Protein AF-G3ITW3-F1 (afdb_monomer_lite)

Sequence (103 aa):
MNTSLDSFPIYGSTVCSLLGAKFTPEQLWVMMDIETLSDTKAVILGELWQRVQTGPVKLTTRELCSALELASQIISLDIHLEDAPLIEILIDDGLTAKCQLSK

Secondary structure (DSSP, 8-state):
----S-SSS--HHHHHHHHHHHS-TT-EEEEEEEEEE-SS--HHHHHHHHHHHTS-EEEEHHHHHHHHTT-SEEEEEEEEETTEEEEEEEEETTEEEEEE---

Organism: Methylobacter tundripaludum (strain ATCC BAA-1195 / DSM 17260 / SV96) (NCBI:txid697282)

Structure (mmCIF, N/CA/C/O backbone):
data_AF-G3ITW3-F1
#
_entry.id   AF-G3ITW3-F1
#
loop_
_atom_site.group_PDB
_atom_site.id
_atom_site.type_symbol
_atom_site.label_atom_id
_atom_site.label_alt_id
_atom_site.label_comp_id
_atom_site.label_asym_id
_atom_site.label_entity_id
_atom_site.label_seq_id
_atom_site.pdbx_PDB_ins_code
_atom_site.Cartn_x
_atom_site.Cartn_y
_atom_site.Cartn_z
_atom_site.occupancy
_atom_site.B_iso_or_equiv
_atom_site.auth_seq_id
_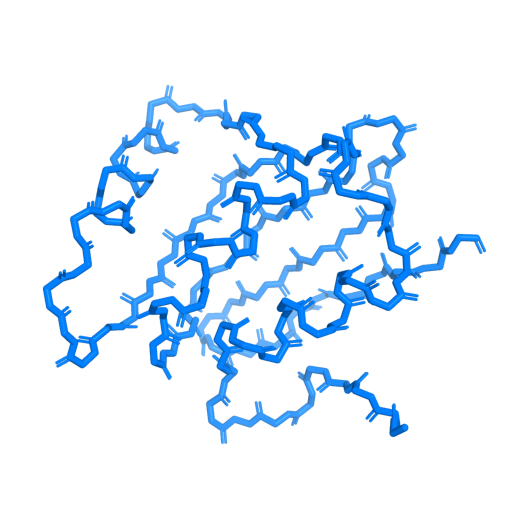atom_site.auth_comp_id
_atom_site.auth_asym_id
_atom_site.auth_atom_id
_atom_site.pdbx_PDB_model_num
ATOM 1 N N . MET A 1 1 ? -15.830 0.219 -13.776 1.00 38.56 1 MET A N 1
ATOM 2 C CA . MET A 1 1 ? -14.753 -0.666 -14.268 1.00 38.56 1 MET A CA 1
ATOM 3 C C . MET A 1 1 ? -14.459 -1.646 -13.150 1.00 38.56 1 MET A C 1
ATOM 5 O O . MET A 1 1 ? -14.374 -1.196 -12.015 1.00 38.56 1 MET A O 1
ATOM 9 N N . ASN A 1 2 ? -14.394 -2.950 -13.430 1.00 43.47 2 ASN A N 1
ATOM 10 C CA . ASN A 1 2 ? -13.910 -3.919 -12.446 1.00 43.47 2 ASN A CA 1
ATOM 11 C C . ASN A 1 2 ? -12.400 -3.729 -12.346 1.00 43.47 2 ASN A C 1
ATOM 13 O O . ASN A 1 2 ? -11.657 -4.244 -13.173 1.00 43.47 2 ASN A O 1
ATOM 17 N N . THR A 1 3 ? -11.965 -2.909 -11.399 1.00 59.16 3 THR A N 1
ATOM 18 C CA . THR A 1 3 ? -10.559 -2.827 -11.026 1.00 59.16 3 THR A CA 1
ATOM 19 C C . THR A 1 3 ? -10.233 -4.150 -10.335 1.00 59.16 3 THR A C 1
ATOM 21 O O . THR A 1 3 ? -10.875 -4.484 -9.342 1.00 59.16 3 THR A O 1
ATOM 24 N N . SER A 1 4 ? -9.321 -4.943 -10.887 1.00 71.25 4 SER A N 1
ATOM 25 C CA . SER A 1 4 ? -8.792 -6.156 -10.255 1.00 71.25 4 SER A CA 1
ATOM 26 C C . SER A 1 4 ? -7.268 -6.104 -10.287 1.00 71.25 4 SER A C 1
ATOM 28 O O . SER A 1 4 ? -6.689 -5.430 -11.139 1.00 71.25 4 SER A O 1
ATOM 30 N N . LEU A 1 5 ? -6.611 -6.776 -9.340 1.00 82.25 5 LEU A N 1
ATOM 31 C CA . LEU A 1 5 ? -5.147 -6.856 -9.273 1.00 82.25 5 LEU A CA 1
ATOM 32 C C . LEU A 1 5 ? -4.604 -8.042 -10.092 1.00 82.25 5 LEU A C 1
ATOM 34 O O . LEU A 1 5 ? -3.660 -8.710 -9.679 1.00 82.25 5 LEU A O 1
ATOM 38 N N . ASP A 1 6 ? -5.214 -8.323 -11.245 1.00 80.31 6 ASP A N 1
ATOM 39 C CA . ASP A 1 6 ? -4.853 -9.479 -12.082 1.00 80.31 6 ASP A CA 1
ATOM 40 C C . ASP A 1 6 ? -3.849 -9.113 -13.192 1.00 80.31 6 ASP A C 1
ATOM 42 O O . ASP A 1 6 ? -3.425 -9.968 -13.968 1.00 80.31 6 ASP A O 1
ATOM 46 N N . SER A 1 7 ? -3.483 -7.832 -13.303 1.00 80.81 7 SER A N 1
ATOM 47 C CA . SER A 1 7 ? -2.567 -7.316 -14.321 1.00 80.81 7 SER A CA 1
ATOM 48 C C . SER A 1 7 ? -1.144 -7.165 -13.792 1.00 80.81 7 SER A C 1
ATOM 50 O O . SER A 1 7 ? -0.947 -6.613 -12.711 1.00 80.81 7 SER A O 1
ATOM 52 N N . PHE A 1 8 ? -0.160 -7.561 -14.603 1.00 84.81 8 PHE A N 1
ATOM 53 C CA . PHE A 1 8 ? 1.259 -7.302 -14.359 1.00 84.81 8 PHE A CA 1
ATOM 54 C C . PHE A 1 8 ? 1.796 -6.230 -15.332 1.00 84.81 8 PHE A C 1
ATOM 56 O O . PHE A 1 8 ? 1.539 -6.340 -16.536 1.00 84.81 8 PHE A O 1
ATOM 63 N N . PRO A 1 9 ? 2.572 -5.238 -14.859 1.00 90.38 9 PRO A N 1
ATOM 64 C CA . PRO A 1 9 ? 2.887 -4.980 -13.452 1.00 90.38 9 PRO A CA 1
ATOM 65 C C . PRO A 1 9 ? 1.675 -4.428 -12.684 1.00 90.38 9 PRO A C 1
ATOM 67 O O . PRO A 1 9 ? 0.771 -3.827 -13.270 1.00 90.38 9 PRO A O 1
ATOM 70 N N . ILE A 1 10 ? 1.662 -4.614 -11.361 1.00 94.94 10 ILE A N 1
ATOM 71 C CA . ILE A 1 10 ? 0.664 -3.983 -10.493 1.00 94.94 10 ILE A CA 1
ATOM 72 C C . ILE A 1 10 ? 1.100 -2.543 -10.221 1.00 94.94 10 ILE A C 1
ATOM 74 O O . ILE A 1 10 ? 2.093 -2.296 -9.541 1.00 94.94 10 ILE A O 1
ATOM 78 N N . TYR A 1 11 ? 0.344 -1.582 -10.746 1.00 95.56 11 TYR A N 1
ATOM 79 C CA . TYR A 1 11 ? 0.591 -0.158 -10.524 1.00 95.56 11 TYR A CA 1
ATOM 80 C C . TYR A 1 11 ? -0.004 0.305 -9.198 1.00 95.56 11 TYR A C 1
ATOM 82 O O . TYR A 1 11 ? -1.121 -0.089 -8.843 1.00 95.56 11 TYR A O 1
ATOM 90 N N . GLY A 1 12 ? 0.664 1.237 -8.518 1.00 96.19 12 GLY A N 1
ATOM 91 C CA . GLY A 1 12 ? 0.117 1.804 -7.290 1.00 96.19 12 GLY A CA 1
ATOM 92 C C . GLY A 1 12 ? -1.222 2.514 -7.500 1.00 96.19 12 GLY A C 1
ATOM 93 O O . GLY A 1 12 ? -2.152 2.315 -6.724 1.00 96.19 12 GLY A O 1
ATOM 94 N N . SER A 1 13 ? -1.406 3.190 -8.638 1.00 95.62 13 SER A N 1
ATOM 95 C CA . SER A 1 13 ? -2.693 3.782 -9.038 1.00 95.62 13 SER A CA 1
ATOM 96 C C . SER A 1 13 ? -3.847 2.769 -9.141 1.00 95.62 13 SER A C 1
ATOM 98 O O . SER A 1 13 ? -5.006 3.117 -8.888 1.00 95.62 13 SER A O 1
ATOM 100 N N . THR A 1 14 ? -3.552 1.506 -9.468 1.00 95.00 14 THR A N 1
ATOM 101 C CA . THR A 1 14 ? -4.553 0.427 -9.525 1.00 95.00 14 THR A CA 1
ATOM 102 C C . THR A 1 14 ? -5.015 0.058 -8.118 1.00 95.00 14 THR A C 1
ATOM 104 O O . THR A 1 14 ? -6.221 -0.037 -7.875 1.00 95.00 14 THR A O 1
ATOM 107 N N . VAL A 1 15 ? -4.078 -0.063 -7.170 1.00 95.44 15 VAL A N 1
ATOM 108 C CA . VAL A 1 15 ? -4.391 -0.267 -5.746 1.00 95.44 15 VAL A CA 1
ATOM 109 C C . VAL A 1 15 ? -5.174 0.925 -5.192 1.00 95.44 15 VAL A C 1
ATOM 111 O O . VAL A 1 15 ? -6.216 0.729 -4.570 1.00 95.44 15 VAL A O 1
ATOM 114 N N . CYS A 1 16 ? -4.766 2.161 -5.491 1.00 96.44 16 CYS A N 1
ATOM 115 C CA . CYS A 1 16 ? -5.479 3.360 -5.040 1.00 96.44 16 CYS A CA 1
ATOM 116 C C . CYS A 1 16 ? -6.922 3.408 -5.553 1.00 96.44 16 CYS A C 1
ATOM 118 O O . CYS A 1 16 ? -7.843 3.725 -4.802 1.00 96.44 16 CYS A O 1
ATOM 120 N N . SER A 1 17 ? -7.135 3.034 -6.816 1.00 94.88 17 SER A N 1
ATOM 121 C CA . SER A 1 17 ? -8.470 2.966 -7.421 1.00 94.88 17 SER A CA 1
ATOM 122 C C . SER A 1 17 ? -9.354 1.911 -6.748 1.00 94.88 17 SER A C 1
ATOM 124 O O . SER A 1 17 ? -10.541 2.145 -6.524 1.00 94.88 17 SER A O 1
ATOM 126 N N . LEU A 1 18 ? -8.784 0.754 -6.398 1.00 93.69 18 LEU A N 1
ATOM 127 C CA . LEU A 1 18 ? -9.472 -0.307 -5.658 1.00 93.69 18 LEU A CA 1
ATOM 128 C C . LEU A 1 18 ? -9.882 0.135 -4.257 1.00 93.69 18 LEU A C 1
ATOM 130 O O . LEU A 1 18 ? -11.033 -0.058 -3.856 1.00 93.69 18 LEU A O 1
ATOM 134 N N . LEU A 1 19 ? -8.944 0.735 -3.526 1.00 95.00 19 LEU A N 1
ATOM 135 C CA . LEU A 1 19 ? -9.179 1.194 -2.166 1.00 95.00 19 LEU A CA 1
ATOM 136 C C . LEU A 1 19 ? -10.184 2.349 -2.146 1.00 95.00 19 LEU A C 1
ATOM 138 O O . LEU A 1 19 ? -11.174 2.290 -1.422 1.00 95.00 19 LEU A O 1
ATOM 142 N N . GLY A 1 20 ? -10.001 3.351 -3.007 1.00 93.81 20 GLY A N 1
ATOM 143 C CA . GLY A 1 20 ? -10.888 4.512 -3.101 1.00 93.81 20 GLY A CA 1
ATOM 144 C C . GLY A 1 20 ? -12.321 4.173 -3.521 1.00 93.81 20 GLY A C 1
ATOM 145 O O . GLY A 1 20 ? -13.253 4.876 -3.140 1.00 93.81 20 GLY A O 1
ATOM 146 N N . ALA A 1 21 ? -12.531 3.074 -4.254 1.00 92.81 21 ALA A N 1
ATOM 147 C CA . ALA A 1 21 ? -13.871 2.616 -4.624 1.00 92.81 21 ALA A CA 1
ATOM 148 C C . ALA A 1 21 ? -14.646 1.967 -3.462 1.00 92.81 21 ALA A C 1
ATOM 150 O O . ALA A 1 21 ? -15.869 1.846 -3.534 1.00 92.81 21 ALA A O 1
ATOM 151 N N . LYS A 1 22 ? -13.951 1.503 -2.417 1.00 93.31 22 LYS A N 1
ATOM 152 C CA . LYS A 1 22 ? -14.533 0.666 -1.357 1.00 93.31 22 LYS A CA 1
ATOM 153 C C . LYS A 1 22 ? -14.407 1.271 0.034 1.00 93.31 22 LYS A C 1
ATOM 155 O O . LYS A 1 22 ? -15.271 1.008 0.868 1.00 93.31 22 LYS A O 1
ATOM 160 N N . PHE A 1 23 ? -13.378 2.063 0.311 1.00 95.44 23 PHE A N 1
ATOM 161 C CA . PHE A 1 23 ? -13.013 2.523 1.651 1.00 95.44 23 PHE A CA 1
ATOM 162 C C . PHE A 1 23 ? -13.092 4.044 1.775 1.00 95.44 23 PHE A C 1
ATOM 164 O O . PHE A 1 23 ? -12.894 4.766 0.799 1.00 95.44 23 PHE A O 1
ATOM 171 N N . THR A 1 24 ? -13.427 4.539 2.971 1.00 96.62 24 THR A N 1
ATOM 172 C CA . THR A 1 24 ? -13.424 5.987 3.215 1.00 96.62 24 THR A CA 1
ATOM 173 C C . THR A 1 24 ? -11.988 6.468 3.427 1.00 96.62 24 THR A C 1
ATOM 175 O O . THR A 1 24 ? -11.161 5.701 3.927 1.00 96.62 24 THR A O 1
ATOM 178 N N . PRO A 1 25 ? -11.666 7.728 3.086 1.00 97.75 25 PRO A N 1
ATOM 179 C CA . PRO A 1 25 ? -10.301 8.243 3.189 1.00 97.75 25 PRO A CA 1
ATOM 180 C C . PRO A 1 25 ? -9.685 8.134 4.592 1.00 97.75 25 PRO A C 1
ATOM 182 O O . PRO A 1 25 ? -8.468 8.048 4.706 1.00 97.75 25 PRO A O 1
ATOM 185 N N . GLU A 1 26 ? -10.513 8.132 5.637 1.00 98.19 26 GLU A N 1
ATOM 186 C CA . GLU A 1 26 ? -10.123 8.111 7.050 1.00 98.19 26 GLU A CA 1
ATOM 187 C C . GLU A 1 26 ? -9.933 6.697 7.624 1.00 98.19 26 GLU A C 1
ATOM 189 O O . GLU A 1 26 ? -9.455 6.567 8.747 1.00 98.19 26 GLU A O 1
ATOM 194 N N . GLN A 1 27 ? -10.289 5.635 6.889 1.00 97.38 27 GLN A N 1
ATOM 195 C CA . GLN A 1 27 ? -10.087 4.266 7.371 1.00 97.38 27 GLN A CA 1
ATOM 196 C C . GLN A 1 27 ? -8.598 3.938 7.500 1.00 97.38 27 GLN A C 1
ATOM 198 O O . GLN A 1 27 ? -7.828 4.237 6.582 1.00 97.38 27 GLN A O 1
ATOM 203 N N . LEU A 1 28 ? -8.224 3.308 8.617 1.00 98.31 28 LEU A N 1
ATOM 204 C CA . LEU A 1 28 ? -6.845 2.976 8.966 1.00 98.31 28 LEU A CA 1
ATOM 205 C C . LEU A 1 28 ? -6.449 1.584 8.467 1.00 98.31 28 LEU A C 1
ATOM 207 O O . LEU A 1 28 ? -7.145 0.593 8.690 1.00 98.31 28 LEU A O 1
ATOM 211 N N . TRP A 1 29 ? -5.293 1.536 7.819 1.00 98.31 29 TRP A N 1
ATOM 212 C CA . TRP A 1 29 ? -4.622 0.338 7.342 1.00 98.31 29 TRP A CA 1
ATOM 213 C C . TRP A 1 29 ? -3.344 0.129 8.135 1.00 98.31 29 TRP A C 1
ATOM 215 O O . TRP A 1 29 ? -2.604 1.078 8.397 1.00 98.31 29 TRP A O 1
ATOM 225 N N . VAL A 1 30 ? -3.081 -1.120 8.487 1.00 98.50 30 VAL A N 1
ATOM 226 C CA . VAL A 1 30 ? -1.811 -1.570 9.039 1.00 98.50 30 VAL A CA 1
ATOM 227 C C . VAL A 1 30 ? -0.989 -2.128 7.887 1.00 98.50 30 VAL A C 1
ATOM 229 O O . VAL A 1 30 ? -1.431 -3.047 7.206 1.00 98.50 30 VAL A O 1
ATOM 232 N N . MET A 1 31 ? 0.192 -1.560 7.673 1.00 98.44 31 MET A N 1
ATOM 233 C CA . MET A 1 31 ? 1.168 -1.985 6.677 1.00 98.44 31 MET A CA 1
ATOM 234 C C . MET A 1 31 ? 2.295 -2.751 7.352 1.00 98.44 31 MET A C 1
ATOM 236 O O . MET A 1 31 ? 2.945 -2.229 8.262 1.00 98.44 31 MET A O 1
ATOM 240 N N . MET A 1 32 ? 2.503 -3.977 6.891 1.00 98.12 32 MET A N 1
ATOM 241 C CA . MET A 1 32 ? 3.511 -4.908 7.390 1.00 98.12 32 MET A CA 1
ATOM 242 C C . MET A 1 32 ? 4.717 -4.995 6.461 1.00 98.12 32 MET A C 1
ATOM 244 O O . MET A 1 32 ? 5.819 -5.241 6.941 1.00 98.12 32 MET A O 1
ATOM 248 N N . ASP A 1 33 ? 4.509 -4.769 5.163 1.00 97.69 33 ASP A N 1
ATOM 249 C CA . ASP A 1 33 ? 5.569 -4.743 4.161 1.00 97.69 33 ASP A CA 1
ATOM 250 C C . ASP A 1 33 ? 5.196 -3.852 2.969 1.00 97.69 33 ASP A C 1
ATOM 252 O O . ASP A 1 33 ? 4.016 -3.665 2.651 1.00 97.69 33 ASP A O 1
ATOM 256 N N . ILE A 1 34 ? 6.214 -3.290 2.322 1.00 97.94 34 ILE A N 1
ATOM 257 C CA . ILE A 1 34 ? 6.086 -2.560 1.063 1.00 97.94 34 ILE A CA 1
ATOM 258 C C . ILE A 1 34 ? 7.420 -2.588 0.332 1.00 97.94 34 ILE A C 1
ATOM 260 O O . ILE A 1 34 ? 8.431 -2.239 0.918 1.00 97.94 34 ILE A O 1
ATOM 264 N N . GLU A 1 35 ? 7.417 -2.870 -0.962 1.00 97.50 35 GLU A N 1
ATOM 265 C CA . GLU A 1 35 ? 8.545 -2.663 -1.865 1.00 97.50 35 GLU A CA 1
ATOM 266 C C . GLU A 1 35 ? 8.004 -2.173 -3.207 1.00 97.50 35 GLU A C 1
ATOM 268 O O . GLU A 1 35 ? 7.006 -2.678 -3.724 1.00 97.50 35 GLU A O 1
ATOM 273 N N . THR A 1 36 ? 8.623 -1.139 -3.775 1.00 97.50 36 THR A N 1
ATOM 274 C CA . THR A 1 36 ? 8.106 -0.474 -4.978 1.00 97.50 36 THR A CA 1
ATOM 275 C C . THR A 1 36 ? 9.230 -0.028 -5.898 1.00 97.50 36 THR A C 1
ATOM 277 O O . THR A 1 36 ? 10.339 0.271 -5.455 1.00 97.50 36 THR A O 1
ATOM 280 N N . LEU A 1 37 ? 8.910 0.077 -7.186 1.00 96.69 37 LEU A N 1
ATOM 281 C CA . LEU A 1 37 ? 9.671 0.876 -8.137 1.00 96.69 37 LEU A CA 1
ATOM 282 C C . LEU A 1 37 ? 8.962 2.213 -8.355 1.00 96.69 37 LEU A C 1
ATOM 284 O O . LEU A 1 37 ? 7.735 2.318 -8.271 1.00 96.69 37 LEU A O 1
ATOM 288 N N . SER A 1 38 ? 9.753 3.238 -8.649 1.00 95.38 38 SER A N 1
ATOM 289 C CA . SER A 1 38 ? 9.260 4.562 -9.005 1.00 95.38 38 SER A CA 1
ATOM 290 C C . SER A 1 38 ? 10.096 5.129 -10.142 1.00 95.38 38 SER A C 1
ATOM 292 O O . SER A 1 38 ? 11.326 5.128 -10.085 1.00 95.38 38 SER A O 1
ATOM 294 N N . ASP A 1 39 ? 9.418 5.683 -11.143 1.00 91.88 39 ASP A N 1
ATOM 295 C CA . ASP A 1 39 ? 10.057 6.357 -12.281 1.00 91.88 39 ASP A CA 1
ATOM 296 C C . ASP A 1 39 ? 10.522 7.777 -11.917 1.00 91.88 39 ASP A C 1
ATOM 298 O O . ASP A 1 39 ? 11.231 8.440 -12.676 1.00 91.88 39 ASP A O 1
ATOM 302 N N . THR A 1 40 ? 10.117 8.268 -10.742 1.00 89.25 40 THR A N 1
ATOM 303 C CA . THR A 1 40 ? 10.467 9.594 -10.227 1.00 89.25 40 THR A CA 1
ATOM 304 C C . THR A 1 40 ? 11.051 9.513 -8.819 1.00 89.25 40 THR A C 1
ATOM 306 O O . THR A 1 40 ? 11.011 8.479 -8.149 1.00 89.25 40 THR A O 1
ATOM 309 N N . LYS A 1 41 ? 11.616 10.621 -8.332 1.00 90.00 41 LYS A N 1
ATOM 310 C CA . LYS A 1 41 ? 12.121 10.694 -6.959 1.00 90.00 41 LYS A CA 1
ATOM 311 C C . LYS A 1 41 ? 10.951 10.700 -5.963 1.00 90.00 41 LYS A C 1
ATOM 313 O O . LYS A 1 41 ? 10.429 11.760 -5.630 1.00 90.00 41 LYS A O 1
ATOM 318 N N . ALA A 1 42 ? 10.593 9.527 -5.449 1.00 91.62 42 ALA A N 1
ATOM 319 C CA . ALA A 1 42 ? 9.515 9.337 -4.482 1.00 91.62 42 ALA A CA 1
ATOM 320 C C . ALA A 1 42 ? 10.067 9.149 -3.058 1.00 91.62 42 ALA A C 1
ATOM 322 O O . ALA A 1 42 ? 10.175 8.034 -2.552 1.00 91.62 42 ALA A O 1
ATOM 323 N N . VAL A 1 43 ? 10.432 10.258 -2.403 1.00 93.56 43 VAL A N 1
ATOM 324 C CA . VAL A 1 43 ? 10.998 10.237 -1.035 1.00 93.56 43 VAL A CA 1
ATOM 325 C C . VAL A 1 43 ? 10.056 9.539 -0.050 1.00 93.56 43 VAL A C 1
ATOM 327 O O . VAL A 1 43 ? 10.508 8.723 0.744 1.00 93.56 43 VAL A O 1
ATOM 330 N N . ILE A 1 44 ? 8.750 9.786 -0.176 1.00 94.69 44 ILE A N 1
ATOM 331 C CA . ILE A 1 44 ? 7.714 9.215 0.694 1.00 94.69 44 ILE A CA 1
ATOM 332 C C . ILE A 1 44 ? 7.705 7.680 0.640 1.00 94.69 44 ILE A C 1
ATOM 334 O O . ILE A 1 44 ? 7.565 7.046 1.680 1.00 94.69 44 ILE A O 1
ATOM 338 N N . LEU A 1 45 ? 7.887 7.072 -0.540 1.00 96.19 45 LEU A N 1
ATOM 339 C CA . LEU A 1 45 ? 7.938 5.610 -0.671 1.00 96.19 45 LEU A CA 1
ATOM 340 C C . LEU A 1 45 ? 9.171 5.030 0.031 1.00 96.19 45 LEU A C 1
ATOM 342 O O . LEU A 1 45 ? 9.060 4.034 0.740 1.00 96.19 45 LEU A O 1
ATOM 346 N N . GLY A 1 46 ? 10.326 5.688 -0.101 1.00 95.31 46 GLY A N 1
ATOM 347 C CA . GLY A 1 46 ? 11.550 5.283 0.594 1.00 95.31 46 GLY A CA 1
ATOM 348 C C . GLY A 1 46 ? 11.450 5.434 2.114 1.00 95.31 46 GLY A C 1
ATOM 349 O O . GLY A 1 46 ? 11.852 4.539 2.852 1.00 95.31 46 GLY A O 1
ATOM 350 N N . GLU A 1 47 ? 10.875 6.536 2.597 1.00 95.69 47 GLU A N 1
ATOM 351 C CA . GLU A 1 47 ? 10.612 6.742 4.026 1.00 95.69 47 GLU A CA 1
ATOM 352 C C . GLU A 1 47 ? 9.620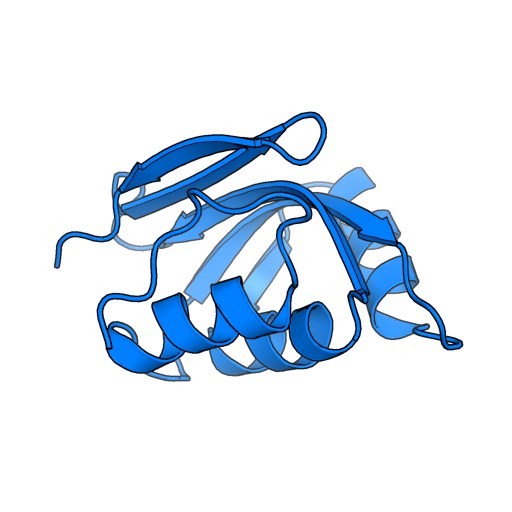 5.712 4.570 1.00 95.69 47 GLU A C 1
ATOM 354 O O . GLU A 1 47 ? 9.793 5.206 5.678 1.00 95.69 47 GLU A O 1
ATOM 359 N N . LEU A 1 48 ? 8.584 5.383 3.797 1.00 96.38 48 LEU A N 1
ATOM 360 C CA . LEU A 1 48 ? 7.595 4.396 4.196 1.00 96.38 48 LEU A CA 1
ATOM 361 C C . LEU A 1 48 ? 8.207 2.994 4.276 1.00 96.38 48 LEU A C 1
ATOM 363 O O . LEU A 1 48 ? 8.028 2.335 5.298 1.00 96.38 48 LEU A O 1
ATOM 367 N N . TRP A 1 49 ? 9.002 2.601 3.275 1.00 97.12 49 TRP A N 1
ATOM 368 C CA . TRP A 1 49 ? 9.802 1.373 3.307 1.00 97.12 49 TRP A CA 1
ATOM 369 C C . TRP A 1 49 ? 10.643 1.309 4.588 1.00 97.12 49 TRP A C 1
ATOM 371 O O . TRP A 1 49 ? 10.506 0.369 5.367 1.00 97.12 49 TRP A O 1
ATOM 381 N N . GLN A 1 50 ? 11.426 2.355 4.886 1.00 97.44 50 GLN A N 1
ATOM 382 C CA . GLN A 1 50 ? 12.264 2.411 6.094 1.00 97.44 50 GLN A CA 1
ATOM 383 C C . GLN A 1 50 ? 11.459 2.287 7.392 1.00 97.44 50 GLN A C 1
ATOM 385 O O . GLN A 1 50 ? 11.886 1.600 8.318 1.00 97.44 50 GLN A O 1
ATOM 390 N N . ARG A 1 51 ? 10.301 2.952 7.482 1.00 97.06 51 ARG A N 1
ATOM 391 C CA . ARG A 1 51 ? 9.440 2.896 8.672 1.00 97.06 51 ARG A CA 1
ATOM 392 C C . ARG A 1 51 ? 8.904 1.488 8.901 1.00 97.06 51 ARG A C 1
ATOM 394 O O . ARG A 1 51 ? 8.952 1.022 10.036 1.00 97.06 51 ARG A O 1
ATOM 401 N N . VAL A 1 52 ? 8.459 0.810 7.845 1.00 96.94 52 VAL A N 1
ATOM 402 C CA . VAL A 1 52 ? 7.924 -0.556 7.928 1.00 96.94 52 VAL A CA 1
ATOM 403 C C . VAL A 1 52 ? 8.996 -1.561 8.363 1.00 96.94 52 VAL A C 1
ATOM 405 O O . VAL A 1 52 ? 8.707 -2.449 9.161 1.00 96.94 52 VAL A O 1
ATOM 408 N N . GLN A 1 53 ? 10.265 -1.351 7.987 1.00 96.31 53 GLN A N 1
ATOM 409 C CA . GLN A 1 53 ? 11.383 -2.169 8.489 1.00 96.31 53 GLN A CA 1
ATOM 410 C C . GLN A 1 53 ? 11.559 -2.097 10.019 1.00 96.31 53 GLN A C 1
ATOM 412 O O . GLN A 1 53 ? 12.157 -2.989 10.618 1.00 96.31 53 GLN A O 1
ATOM 417 N N . THR A 1 54 ? 11.054 -1.047 10.675 1.00 96.25 54 THR A N 1
ATOM 418 C CA . THR A 1 54 ? 11.097 -0.922 12.144 1.00 96.25 54 THR A CA 1
ATOM 419 C C . THR A 1 54 ? 9.879 -1.524 12.847 1.00 96.25 54 THR A C 1
ATOM 421 O O . THR A 1 54 ? 9.874 -1.640 14.073 1.00 96.25 54 THR A O 1
ATOM 424 N N . GLY A 1 55 ? 8.860 -1.920 12.086 1.00 96.06 55 GLY A N 1
ATOM 425 C CA . GLY A 1 55 ? 7.615 -2.479 12.587 1.00 96.06 55 GLY A CA 1
ATOM 426 C C . GLY A 1 55 ? 6.393 -1.984 11.808 1.00 96.06 55 GLY A C 1
ATOM 427 O O . GLY A 1 55 ? 6.512 -1.121 10.938 1.00 96.06 55 GLY A O 1
ATOM 428 N N . PRO A 1 56 ? 5.197 -2.495 12.147 1.00 97.50 56 PRO A N 1
ATOM 429 C CA . PRO A 1 56 ? 3.971 -2.170 11.431 1.00 97.50 56 PRO A CA 1
ATOM 430 C C . PRO A 1 56 ? 3.659 -0.672 11.441 1.00 97.50 56 PRO A C 1
ATOM 432 O O . PRO A 1 56 ? 3.704 -0.019 12.489 1.00 97.50 56 PRO A O 1
ATOM 435 N N . VAL A 1 57 ? 3.279 -0.134 10.285 1.00 98.19 57 VAL A N 1
ATOM 436 C CA . VAL A 1 57 ? 2.941 1.284 10.121 1.00 98.19 57 VAL A CA 1
ATOM 437 C C . VAL A 1 57 ? 1.444 1.441 9.903 1.00 98.19 57 VAL A C 1
ATOM 439 O O . VAL A 1 57 ? 0.861 0.760 9.069 1.00 98.19 57 VAL A O 1
ATOM 442 N N . LYS A 1 58 ? 0.818 2.373 10.626 1.00 98.31 58 LYS A N 1
ATOM 443 C CA . LYS A 1 58 ? -0.586 2.737 10.411 1.00 98.31 58 LYS A CA 1
ATOM 444 C C . LYS A 1 58 ? -0.695 3.942 9.489 1.00 98.31 58 LYS A C 1
ATOM 446 O O . LYS A 1 58 ? 0.013 4.930 9.687 1.00 98.31 58 LYS A O 1
ATOM 451 N N . LEU A 1 59 ? -1.582 3.849 8.505 1.00 98.12 59 LEU A N 1
ATOM 452 C CA . LEU A 1 59 ? -1.858 4.897 7.526 1.00 98.12 59 LEU A CA 1
ATOM 453 C C . LEU A 1 59 ? -3.357 4.975 7.280 1.00 98.12 59 LEU A C 1
ATOM 455 O O . LEU A 1 59 ? -4.039 3.957 7.194 1.00 98.12 59 LEU A O 1
ATOM 459 N N . THR A 1 60 ? -3.872 6.180 7.097 1.00 98.44 60 THR A N 1
ATOM 460 C CA . THR A 1 60 ? -5.211 6.360 6.538 1.00 98.44 60 THR A CA 1
ATOM 461 C C . THR A 1 60 ? -5.239 5.931 5.070 1.00 98.44 60 THR A C 1
ATOM 463 O O . THR A 1 60 ? -4.223 5.969 4.374 1.00 98.44 60 THR A O 1
ATOM 466 N N . THR A 1 61 ? -6.419 5.580 4.557 1.00 98.12 61 THR A N 1
ATOM 467 C CA . THR A 1 61 ? -6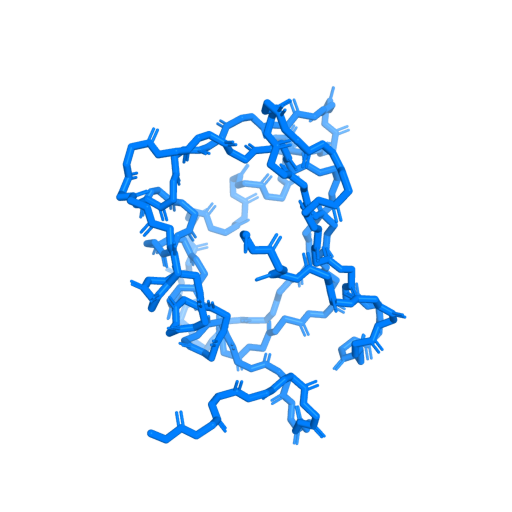.615 5.265 3.129 1.00 98.12 61 THR A CA 1
ATOM 468 C C . THR A 1 61 ? -6.116 6.414 2.246 1.00 98.12 61 THR A C 1
ATOM 470 O O . THR A 1 61 ? -5.504 6.177 1.209 1.00 98.12 61 THR A O 1
ATOM 473 N N . ARG A 1 62 ? -6.300 7.670 2.678 1.00 98.31 62 ARG A N 1
ATOM 474 C CA . ARG A 1 62 ? -5.762 8.849 1.983 1.00 98.31 62 ARG A CA 1
ATOM 475 C C . ARG A 1 62 ? -4.234 8.848 1.913 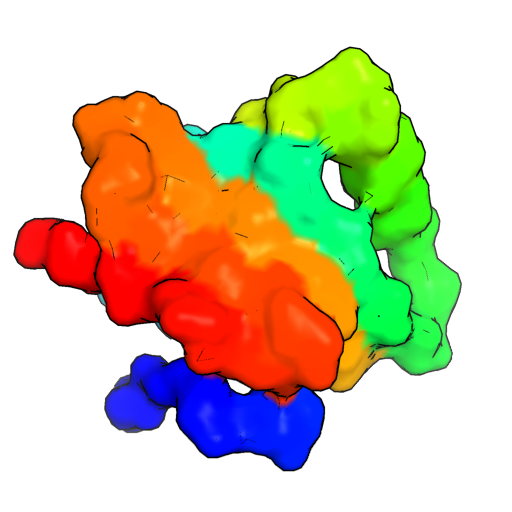1.00 98.31 62 ARG A C 1
ATOM 477 O O . ARG A 1 62 ? -3.684 9.078 0.839 1.00 98.31 62 ARG A O 1
ATOM 484 N N . GLU A 1 63 ? -3.556 8.635 3.039 1.00 98.06 63 GLU A N 1
ATOM 485 C CA . GLU A 1 63 ? -2.086 8.636 3.107 1.00 98.06 63 GLU A CA 1
ATOM 486 C C . GLU A 1 63 ? -1.492 7.473 2.316 1.00 98.06 63 GLU A C 1
ATOM 488 O O . GLU A 1 63 ? -0.556 7.670 1.542 1.00 98.06 63 GLU A O 1
ATOM 493 N N . LEU A 1 64 ? -2.086 6.286 2.461 1.00 97.75 64 LEU A N 1
ATOM 494 C CA . LEU A 1 64 ? -1.718 5.092 1.714 1.00 97.75 64 LEU A CA 1
ATOM 495 C C . LEU A 1 64 ? -1.818 5.338 0.206 1.00 97.75 64 LEU A C 1
ATOM 497 O O . LEU A 1 64 ? -0.841 5.133 -0.512 1.00 97.75 64 LEU A O 1
ATOM 501 N N . CYS A 1 65 ? -2.961 5.840 -0.273 1.00 97.75 65 CYS A N 1
ATOM 502 C CA . CYS A 1 65 ? -3.137 6.122 -1.694 1.00 97.75 65 CYS A CA 1
ATOM 503 C C . CYS A 1 65 ? -2.175 7.206 -2.200 1.00 97.75 65 CYS A C 1
ATOM 505 O O . CYS A 1 65 ? -1.603 7.052 -3.274 1.00 97.75 65 CYS A O 1
ATOM 507 N N . SER A 1 66 ? -1.948 8.267 -1.420 1.00 96.44 66 SER A N 1
ATOM 508 C CA . SER A 1 66 ? -1.029 9.351 -1.806 1.00 96.44 66 SER A CA 1
ATOM 509 C C . SER A 1 66 ? 0.413 8.857 -1.965 1.00 96.44 66 SER A C 1
ATOM 511 O O . SER A 1 66 ? 1.135 9.335 -2.836 1.00 96.44 66 SER A O 1
ATOM 513 N N . ALA A 1 67 ? 0.843 7.902 -1.132 1.00 96.50 67 ALA A N 1
ATOM 514 C CA . ALA A 1 67 ? 2.155 7.277 -1.268 1.00 96.50 67 ALA A CA 1
ATOM 515 C C . ALA A 1 67 ? 2.202 6.342 -2.487 1.00 96.50 67 ALA A C 1
ATOM 517 O O . ALA A 1 67 ? 3.095 6.469 -3.324 1.00 96.50 67 ALA A O 1
ATOM 518 N N . LEU A 1 68 ? 1.226 5.435 -2.610 1.00 97.06 68 LEU A N 1
ATOM 519 C CA . LEU A 1 68 ? 1.195 4.427 -3.671 1.00 97.06 68 LEU A CA 1
ATOM 520 C C . LEU A 1 68 ? 0.986 5.026 -5.067 1.00 97.06 68 LEU A C 1
ATOM 522 O O . LEU A 1 68 ? 1.482 4.461 -6.031 1.00 97.06 68 LEU A O 1
ATOM 526 N N . GLU A 1 69 ? 0.341 6.184 -5.217 1.00 96.12 69 GLU A N 1
ATOM 527 C CA . GLU A 1 69 ? 0.228 6.867 -6.518 1.00 96.12 69 GLU A CA 1
ATOM 528 C C . GLU A 1 69 ? 1.587 7.180 -7.167 1.00 96.12 69 GLU A C 1
ATOM 530 O O . GLU A 1 69 ? 1.665 7.307 -8.388 1.00 96.12 69 GLU A O 1
ATOM 535 N N . LEU A 1 70 ? 2.659 7.264 -6.374 1.00 96.50 70 LEU A N 1
ATOM 536 C CA . LEU A 1 70 ? 4.020 7.482 -6.863 1.00 96.50 70 LEU A CA 1
ATOM 537 C C . LEU A 1 70 ? 4.721 6.189 -7.314 1.00 96.50 70 LEU A C 1
ATOM 539 O O . LEU A 1 70 ? 5.790 6.264 -7.918 1.00 96.50 70 LEU A O 1
ATOM 543 N N . ALA A 1 71 ? 4.155 5.015 -7.022 1.00 96.94 71 ALA A N 1
ATOM 544 C CA . ALA A 1 71 ? 4.742 3.731 -7.383 1.00 96.94 71 ALA A CA 1
ATOM 545 C C . ALA A 1 71 ? 4.401 3.380 -8.839 1.00 96.94 71 ALA A C 1
ATOM 547 O O . ALA A 1 71 ? 3.2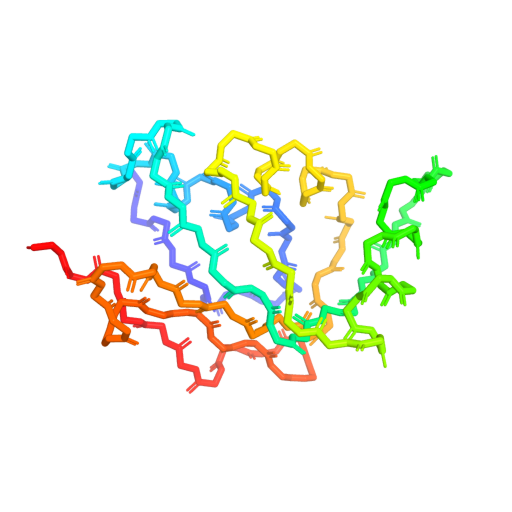47 3.072 -9.166 1.00 96.94 71 ALA A O 1
ATOM 548 N N . SER A 1 72 ? 5.416 3.377 -9.711 1.00 96.31 72 SER A N 1
ATOM 549 C CA . SER A 1 72 ? 5.278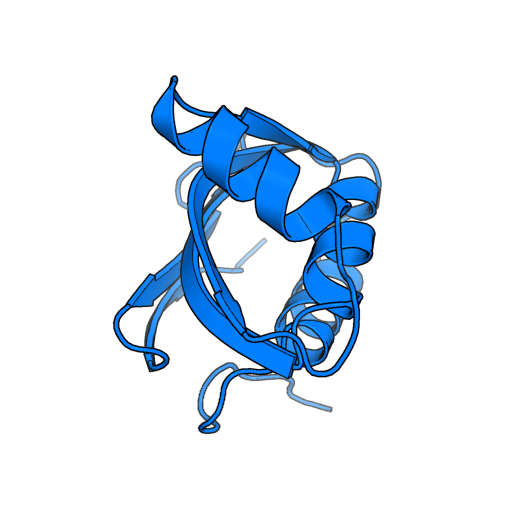 2.878 -11.085 1.00 96.31 72 SER A CA 1
ATOM 550 C C . SER A 1 72 ? 5.113 1.359 -11.120 1.00 96.31 72 SER A C 1
ATOM 552 O O . SER A 1 72 ? 4.540 0.829 -12.068 1.00 96.31 72 SER A O 1
ATOM 554 N N . GLN A 1 73 ? 5.528 0.664 -10.058 1.00 96.69 73 GLN A N 1
ATOM 555 C CA . GLN A 1 73 ? 5.222 -0.742 -9.826 1.00 96.69 73 GLN A CA 1
ATOM 556 C C . GLN A 1 73 ? 5.266 -1.066 -8.330 1.00 96.69 73 GLN A C 1
ATOM 558 O O . GLN A 1 73 ? 6.153 -0.605 -7.612 1.00 96.69 73 GLN A O 1
ATOM 563 N N . ILE A 1 74 ? 4.336 -1.899 -7.874 1.00 97.12 74 ILE A N 1
ATOM 564 C CA . ILE A 1 74 ? 4.387 -2.555 -6.566 1.00 97.12 74 ILE A CA 1
ATOM 565 C C . ILE A 1 74 ? 5.074 -3.910 -6.739 1.00 97.12 74 ILE A C 1
ATOM 567 O O . ILE A 1 74 ? 4.665 -4.704 -7.587 1.00 97.12 74 ILE A O 1
ATOM 571 N N . ILE A 1 75 ? 6.125 -4.145 -5.954 1.00 97.12 75 ILE A N 1
ATOM 572 C CA . ILE A 1 75 ? 6.866 -5.410 -5.882 1.00 97.12 75 ILE A CA 1
ATOM 573 C C . ILE A 1 75 ? 6.332 -6.236 -4.716 1.00 97.12 75 ILE A C 1
ATOM 575 O O . ILE A 1 75 ? 5.880 -7.354 -4.927 1.00 97.12 75 ILE A O 1
ATOM 579 N N . SER A 1 76 ? 6.270 -5.654 -3.522 1.00 97.44 76 SER A N 1
ATOM 580 C CA . SER A 1 76 ? 5.584 -6.251 -2.380 1.00 97.44 76 SER A CA 1
ATOM 581 C C . SER A 1 76 ? 4.664 -5.235 -1.714 1.00 97.44 76 SER A C 1
ATOM 583 O O . SER A 1 76 ? 4.896 -4.021 -1.751 1.00 97.44 76 SER A O 1
ATOM 585 N N . LEU A 1 77 ? 3.567 -5.724 -1.147 1.00 98.12 77 LEU A N 1
ATOM 586 C CA . LEU A 1 77 ? 2.656 -4.937 -0.325 1.00 98.12 77 LEU A CA 1
ATOM 587 C C . LEU A 1 77 ? 1.891 -5.889 0.582 1.00 98.12 77 LEU A C 1
ATOM 589 O O . LEU A 1 77 ? 1.134 -6.715 0.082 1.00 98.12 77 LEU A O 1
ATOM 593 N N . ASP A 1 78 ? 2.034 -5.727 1.890 1.00 98.00 78 ASP A N 1
ATOM 594 C CA . ASP A 1 78 ? 1.228 -6.427 2.888 1.00 98.00 78 ASP A CA 1
ATOM 595 C C . ASP A 1 78 ? 0.495 -5.386 3.733 1.00 98.00 78 ASP A C 1
ATOM 597 O O . ASP A 1 78 ? 1.102 -4.659 4.529 1.00 98.00 78 ASP A O 1
ATOM 601 N N . ILE A 1 79 ? -0.815 -5.275 3.505 1.00 98.19 79 ILE A N 1
ATOM 602 C CA . ILE A 1 79 ? -1.694 -4.370 4.240 1.00 98.19 79 ILE A CA 1
ATOM 603 C C . ILE A 1 79 ? -2.989 -5.063 4.657 1.00 98.19 79 ILE A C 1
ATOM 605 O O . ILE A 1 79 ? -3.581 -5.826 3.894 1.00 98.19 79 ILE A O 1
ATOM 609 N N . HIS A 1 80 ? -3.504 -4.700 5.827 1.00 97.88 80 HIS A N 1
ATOM 610 C CA . HIS A 1 80 ? -4.853 -5.064 6.257 1.00 97.88 80 HIS A CA 1
ATOM 611 C C . HIS A 1 80 ? -5.559 -3.906 6.957 1.00 97.88 80 HIS A C 1
ATOM 613 O O . HIS A 1 80 ? -4.925 -2.998 7.498 1.00 97.88 80 HIS A O 1
ATOM 619 N N . LEU A 1 81 ? -6.888 -3.922 6.941 1.00 97.56 81 LEU A N 1
ATOM 620 C CA . LEU A 1 81 ? -7.699 -2.930 7.633 1.00 97.56 81 LEU A CA 1
ATOM 621 C C . LEU A 1 81 ? -7.609 -3.149 9.148 1.00 97.56 81 LEU A C 1
ATOM 623 O O . LEU A 1 81 ? -7.811 -4.266 9.621 1.00 97.56 81 LEU A O 1
ATOM 627 N N . GLU A 1 82 ? -7.359 -2.085 9.915 1.00 97.19 82 GLU A N 1
ATOM 628 C CA . GLU A 1 82 ? -7.136 -2.182 11.366 1.00 97.19 82 GLU A CA 1
ATOM 629 C C . GLU A 1 82 ? -8.319 -2.831 12.105 1.00 97.19 82 GLU A C 1
ATOM 631 O O . GLU A 1 82 ? -8.133 -3.766 12.882 1.00 97.19 82 GLU A O 1
ATOM 636 N N . ASP A 1 83 ? -9.543 -2.387 11.810 1.00 95.75 83 ASP A N 1
ATOM 637 C CA . ASP A 1 83 ? -10.760 -2.876 12.473 1.00 95.75 83 ASP A CA 1
ATOM 638 C C . ASP A 1 83 ? -11.314 -4.179 11.864 1.00 95.75 83 ASP A C 1
ATOM 640 O O . ASP A 1 83 ? -12.266 -4.759 12.390 1.00 95.75 83 ASP A O 1
ATOM 644 N N . ALA A 1 84 ? -10.754 -4.648 10.744 1.00 95.19 84 ALA A N 1
ATOM 645 C CA . ALA A 1 84 ? -11.159 -5.898 10.103 1.00 95.19 84 ALA A CA 1
ATOM 646 C C . ALA A 1 84 ? -9.975 -6.550 9.365 1.00 95.19 84 ALA A C 1
ATOM 648 O O . ALA A 1 84 ? -9.884 -6.429 8.145 1.00 95.19 84 ALA A O 1
ATOM 649 N N . PRO A 1 85 ? -9.103 -7.301 10.065 1.00 92.69 85 PRO A N 1
ATOM 650 C CA . PRO A 1 85 ? -7.879 -7.861 9.476 1.00 92.69 85 PRO A CA 1
ATOM 651 C C . PRO A 1 85 ? -8.086 -8.854 8.321 1.00 92.69 85 PRO A C 1
ATOM 653 O O . PRO A 1 85 ? -7.146 -9.143 7.597 1.00 92.69 85 PRO A O 1
ATOM 656 N N . LEU A 1 86 ? -9.308 -9.373 8.135 1.00 94.00 86 LEU A N 1
ATOM 657 C CA . LEU A 1 86 ? -9.684 -10.189 6.967 1.00 94.00 86 LEU A CA 1
ATOM 658 C C . LEU A 1 86 ? -9.847 -9.358 5.684 1.00 94.00 86 LEU A C 1
ATOM 660 O O . LEU A 1 86 ? -10.001 -9.912 4.599 1.00 94.00 86 LEU A O 1
ATOM 664 N N . ILE A 1 87 ? -9.882 -8.032 5.810 1.00 95.81 87 ILE A N 1
ATOM 665 C CA . ILE A 1 87 ? -9.842 -7.114 4.684 1.00 95.81 87 ILE A CA 1
ATOM 666 C C . ILE A 1 87 ? -8.375 -6.769 4.436 1.00 95.81 87 ILE A C 1
ATOM 668 O O . ILE A 1 87 ? -7.802 -5.959 5.161 1.00 95.81 87 ILE A O 1
ATOM 672 N N . GLU A 1 88 ? -7.772 -7.382 3.422 1.00 96.56 88 GLU A N 1
ATOM 673 C CA . GLU A 1 88 ? -6.326 -7.338 3.200 1.00 96.56 88 GLU A CA 1
ATOM 674 C C . GLU A 1 88 ? -5.939 -7.360 1.716 1.00 96.56 88 GLU A C 1
ATOM 676 O O . GLU A 1 88 ? -6.684 -7.842 0.851 1.00 96.56 88 GLU A O 1
ATOM 681 N N . ILE A 1 89 ? -4.741 -6.849 1.437 1.00 96.56 89 ILE A N 1
ATOM 682 C CA . ILE A 1 89 ? -4.046 -6.981 0.158 1.00 96.56 89 ILE A CA 1
ATOM 683 C C . ILE A 1 89 ? -2.646 -7.502 0.461 1.00 96.56 89 ILE A C 1
ATOM 685 O O . ILE A 1 89 ? -1.908 -6.874 1.216 1.00 96.56 89 ILE A O 1
ATOM 689 N N . LEU A 1 90 ? -2.301 -8.621 -0.169 1.00 96.62 90 LEU A N 1
ATOM 690 C CA . LEU A 1 90 ? -0.966 -9.192 -0.191 1.00 96.62 90 LEU A CA 1
ATOM 691 C C . LEU A 1 90 ? -0.498 -9.297 -1.644 1.00 96.62 90 LEU A C 1
ATOM 693 O O . LEU A 1 90 ? -1.065 -10.051 -2.443 1.00 96.62 90 LEU A O 1
ATOM 697 N N . ILE A 1 91 ? 0.540 -8.540 -1.965 1.00 96.44 91 ILE A N 1
ATOM 698 C CA . ILE A 1 91 ? 1.291 -8.609 -3.215 1.00 96.44 91 ILE A CA 1
ATOM 699 C C . ILE A 1 91 ? 2.692 -9.096 -2.866 1.00 96.44 91 ILE A C 1
ATOM 701 O O . ILE A 1 91 ? 3.304 -8.572 -1.938 1.00 96.44 91 ILE A O 1
ATOM 705 N N . ASP A 1 92 ? 3.176 -10.076 -3.618 1.00 94.75 92 ASP A N 1
ATOM 706 C CA . ASP A 1 92 ? 4.504 -10.666 -3.472 1.00 94.75 92 ASP A CA 1
ATOM 707 C C . ASP A 1 92 ? 5.095 -10.902 -4.868 1.00 94.75 92 ASP A C 1
ATOM 709 O O . ASP A 1 92 ? 4.381 -11.332 -5.780 1.00 94.75 92 ASP A O 1
ATOM 713 N N . ASP A 1 93 ? 6.362 -10.543 -5.068 1.00 92.31 93 ASP A N 1
ATOM 714 C CA . ASP A 1 93 ? 7.049 -10.554 -6.371 1.00 92.31 93 ASP A CA 1
ATOM 715 C C . ASP A 1 93 ? 6.254 -9.894 -7.529 1.00 92.31 93 ASP A C 1
ATOM 717 O O . ASP A 1 93 ? 6.289 -10.311 -8.691 1.00 92.31 93 ASP A O 1
ATOM 721 N N . GLY A 1 94 ? 5.510 -8.830 -7.220 1.00 90.25 94 GLY A N 1
ATOM 722 C CA . GLY A 1 94 ? 4.681 -8.072 -8.159 1.00 90.25 94 GLY A CA 1
ATOM 723 C C . GLY A 1 94 ? 3.401 -8.788 -8.598 1.00 90.25 94 GLY A C 1
ATOM 724 O O . GLY A 1 94 ? 2.743 -8.336 -9.539 1.00 90.25 94 GLY A O 1
ATOM 725 N N . LEU A 1 95 ? 3.042 -9.888 -7.933 1.00 89.75 95 LEU A N 1
ATOM 726 C CA . LEU A 1 95 ? 1.847 -10.682 -8.186 1.00 89.75 95 LEU A CA 1
ATOM 727 C C . LEU A 1 95 ? 0.910 -10.646 -6.980 1.00 89.75 95 LEU A C 1
ATOM 729 O O . LEU A 1 95 ? 1.333 -10.647 -5.827 1.00 89.75 95 LEU A O 1
ATOM 733 N N . THR A 1 96 ? -0.394 -10.659 -7.238 1.00 91.31 96 THR A N 1
ATOM 734 C CA . THR A 1 96 ? -1.391 -10.733 -6.167 1.00 91.31 96 THR A CA 1
ATOM 735 C C . THR A 1 96 ? -1.390 -12.125 -5.555 1.00 91.31 96 THR A C 1
ATOM 737 O O . THR A 1 96 ? -1.908 -13.071 -6.147 1.00 91.31 96 THR A O 1
ATOM 740 N N . ALA A 1 97 ? -0.852 -12.240 -4.346 1.00 87.38 97 ALA A N 1
ATOM 741 C CA . ALA A 1 97 ? -0.924 -13.460 -3.554 1.00 87.38 97 ALA A CA 1
ATOM 742 C C . ALA A 1 97 ? -2.278 -13.574 -2.834 1.00 87.38 97 ALA A C 1
ATOM 744 O O . ALA A 1 97 ? -2.843 -14.664 -2.726 1.00 87.38 97 ALA A O 1
ATOM 745 N N . LYS A 1 98 ? -2.834 -12.446 -2.365 1.00 89.88 98 LYS A N 1
ATOM 746 C CA . LYS A 1 98 ? -4.145 -12.387 -1.704 1.00 89.88 98 LYS A CA 1
ATOM 747 C C . LYS A 1 98 ? -4.793 -11.017 -1.880 1.00 89.88 98 LYS A C 1
ATOM 749 O O . LYS A 1 98 ? -4.146 -9.987 -1.756 1.00 89.88 98 LYS A O 1
ATOM 754 N N . CYS A 1 99 ? -6.094 -10.991 -2.140 1.00 90.94 99 CYS A N 1
ATOM 755 C CA . CYS A 1 99 ? -6.866 -9.752 -2.189 1.00 90.94 99 CYS A CA 1
ATOM 756 C C . CYS A 1 99 ? -8.279 -10.029 -1.676 1.00 90.94 99 CYS A C 1
ATOM 758 O O . CYS A 1 99 ? -9.087 -10.666 -2.354 1.00 90.94 99 CYS A O 1
ATOM 760 N N . GLN A 1 100 ? -8.565 -9.589 -0.452 1.00 90.56 100 GLN A N 1
ATOM 761 C CA . GLN A 1 100 ? -9.864 -9.742 0.195 1.00 90.56 100 GLN A CA 1
ATOM 762 C C . GLN A 1 100 ? -10.380 -8.355 0.558 1.00 90.56 100 GLN A C 1
ATOM 764 O O . GLN A 1 100 ? -10.011 -7.778 1.566 1.00 90.56 100 GLN A O 1
ATOM 769 N N . LEU A 1 101 ? -11.226 -7.789 -0.304 1.00 85.25 101 LEU A N 1
ATOM 770 C CA . LEU A 1 101 ? -11.761 -6.428 -0.151 1.00 85.25 101 LEU A CA 1
ATOM 771 C C . LEU A 1 101 ? -13.295 -6.418 -0.053 1.00 85.25 101 LEU A C 1
ATOM 773 O O . LEU A 1 101 ? -13.966 -5.519 -0.578 1.00 85.25 101 LEU A O 1
ATOM 777 N N . SER A 1 102 ? -13.874 -7.459 0.545 1.00 74.56 102 SER A N 1
ATOM 778 C CA . SER A 1 102 ? -15.306 -7.531 0.841 1.00 74.56 102 SER A CA 1
ATOM 779 C C . SER A 1 102 ? -15.621 -6.706 2.088 1.00 74.56 102 SER A C 1
ATOM 781 O O . SER A 1 102 ? -15.100 -6.995 3.161 1.00 74.56 102 SER A O 1
ATOM 783 N N . LYS A 1 103 ? -16.463 -5.684 1.916 1.00 57.47 103 LYS A N 1
ATOM 784 C CA . LYS A 1 103 ? -17.181 -5.015 3.004 1.00 57.47 103 LYS A CA 1
ATOM 785 C C . LYS A 1 103 ? -18.534 -5.676 3.198 1.00 57.47 103 LYS A C 1
ATOM 787 O O . LYS A 1 103 ? -19.124 -6.055 2.160 1.00 57.47 103 LYS A O 1
#

Radius of gyration: 12.25 Å; chains: 1; bounding box: 29×24×27 Å

Foldseek 3Di:
DPLDLADPQRALLSVLVLCVVQHDQAFKKKWQAWDADAPDPQVVSVVVRVVNVVHIDIDGSNSSSVSRNRGRGTQFTWMAGPVGRQQIFTHHRSHTPDHRHDD

pLDDT: mean 92.82, std 10.07, range [38.56, 98.5]